Protein AF-A0A2H1WAF7-F1 (afdb_monomer_lite)

Structure (mmCIF, N/CA/C/O backbone):
data_AF-A0A2H1WAF7-F1
#
_entry.id   AF-A0A2H1WAF7-F1
#
loop_
_atom_site.group_PDB
_atom_site.id
_atom_site.type_symbol
_atom_site.label_atom_id
_atom_site.label_alt_id
_atom_site.label_comp_id
_atom_site.label_asym_id
_atom_site.label_entity_id
_atom_site.label_seq_id
_atom_site.pdbx_PDB_ins_code
_atom_site.Cartn_x
_atom_site.Cartn_y
_atom_site.Cartn_z
_atom_site.occupancy
_atom_site.B_iso_or_equiv
_atom_site.auth_seq_id
_atom_site.auth_comp_id
_atom_site.auth_asym_id
_atom_site.auth_atom_id
_atom_site.pdbx_PDB_model_num
ATOM 1 N N . MET A 1 1 ? -18.057 37.434 19.461 1.00 51.16 1 MET A N 1
ATOM 2 C CA . MET A 1 1 ? -18.250 36.139 18.767 1.00 51.16 1 MET A CA 1
ATOM 3 C C . MET A 1 1 ? -18.064 35.002 19.761 1.00 51.16 1 MET A C 1
ATOM 5 O O . MET A 1 1 ? -17.081 35.053 20.492 1.00 51.16 1 MET A O 1
ATOM 9 N N . PRO A 1 2 ? -18.957 34.001 19.828 1.00 53.53 2 PRO A N 1
ATOM 10 C CA . PRO A 1 2 ? -18.763 32.874 20.730 1.00 53.53 2 PRO A CA 1
ATOM 11 C C . PRO A 1 2 ? -17.673 31.933 20.178 1.00 53.53 2 PRO A C 1
ATOM 13 O O . PRO A 1 2 ? -17.670 31.644 18.977 1.00 53.53 2 PRO A O 1
ATOM 16 N N . PRO A 1 3 ? -16.738 31.447 21.015 1.00 52.44 3 PRO A N 1
ATOM 17 C CA . PRO A 1 3 ? -15.659 30.574 20.569 1.00 52.44 3 PRO A CA 1
ATOM 18 C C . PRO A 1 3 ? -16.227 29.222 20.121 1.00 52.44 3 PRO A C 1
ATOM 20 O O . PRO A 1 3 ? -16.874 28.508 20.890 1.00 52.44 3 PRO A O 1
ATOM 23 N N . LYS A 1 4 ? -15.981 28.853 18.858 1.00 53.75 4 LYS A N 1
ATOM 24 C CA . LYS A 1 4 ? -16.368 27.548 18.305 1.00 53.75 4 LYS A CA 1
ATOM 25 C C . LYS A 1 4 ? -15.588 26.455 19.041 1.00 53.75 4 LYS A C 1
ATOM 27 O O . LYS A 1 4 ? -14.386 26.294 18.828 1.00 53.75 4 LYS A O 1
ATOM 32 N N . LYS A 1 5 ? -16.268 25.703 19.914 1.00 53.84 5 LYS A N 1
ATOM 33 C CA . LYS A 1 5 ? -15.714 24.512 20.573 1.00 53.84 5 LYS A CA 1
ATOM 34 C C . LYS A 1 5 ? -15.271 23.533 19.484 1.00 53.84 5 LYS A C 1
ATOM 36 O O . LYS A 1 5 ? -16.105 22.943 18.803 1.00 53.84 5 LYS A O 1
ATOM 41 N N . ARG A 1 6 ? -13.958 23.371 19.296 1.00 55.56 6 ARG A N 1
ATOM 42 C CA . ARG A 1 6 ? -13.401 22.300 18.461 1.00 55.56 6 ARG A CA 1
ATOM 43 C C . ARG A 1 6 ? -13.795 20.991 19.139 1.00 55.56 6 ARG A C 1
ATOM 45 O O . ARG A 1 6 ? -13.229 20.658 20.176 1.00 55.56 6 ARG A O 1
ATOM 52 N N . LEU A 1 7 ? -14.800 20.294 18.607 1.00 53.31 7 LEU A N 1
ATOM 53 C CA . LEU A 1 7 ? -15.129 18.941 19.040 1.00 53.31 7 LEU A CA 1
ATOM 54 C C . LEU A 1 7 ? -13.887 18.093 18.777 1.00 53.31 7 LEU A C 1
ATOM 56 O O . LEU A 1 7 ? -13.575 17.745 17.640 1.00 53.31 7 LEU A O 1
ATOM 60 N N . SER A 1 8 ? -13.120 17.832 19.829 1.00 53.47 8 SER A N 1
ATOM 61 C CA . SER A 1 8 ? -12.032 16.883 19.767 1.00 53.47 8 SER A CA 1
ATOM 62 C C . SER A 1 8 ? -12.670 15.518 19.532 1.00 53.47 8 SER A C 1
ATOM 64 O O . SER A 1 8 ? -13.202 14.887 20.445 1.00 53.47 8 SER A O 1
ATOM 66 N N . LEU A 1 9 ? -12.619 15.044 18.286 1.00 56.56 9 LEU A N 1
ATOM 67 C CA . LEU A 1 9 ? -12.717 13.623 17.953 1.00 56.56 9 LEU A CA 1
ATOM 68 C C . LEU A 1 9 ? -11.487 12.932 18.563 1.00 56.56 9 LEU A C 1
ATOM 70 O O . LEU A 1 9 ? -10.512 12.582 17.906 1.00 56.56 9 LEU A O 1
ATOM 74 N N . SER A 1 10 ? -11.489 12.878 19.888 1.00 58.31 10 SER A N 1
ATOM 75 C CA . SER A 1 10 ? -10.423 12.383 20.732 1.00 58.31 10 SER A CA 1
ATOM 76 C C . SER A 1 10 ? -10.458 10.863 20.715 1.00 58.31 10 SER A C 1
ATOM 78 O O . SER A 1 10 ? -11.528 10.257 20.781 1.00 58.31 10 SER A O 1
ATOM 80 N N . ARG A 1 11 ? -9.273 10.240 20.744 1.00 57.38 11 ARG A N 1
ATOM 81 C CA . ARG A 1 11 ? -9.065 8.798 20.991 1.00 57.38 11 ARG A CA 1
ATOM 82 C C . ARG A 1 11 ? -9.802 8.262 22.229 1.00 57.38 11 ARG A C 1
ATOM 84 O O . ARG A 1 11 ? -9.919 7.047 22.380 1.00 57.38 11 ARG A O 1
ATOM 91 N N . ASN A 1 12 ? -10.287 9.152 23.095 1.00 68.81 12 ASN A N 1
ATOM 92 C CA . ASN A 1 12 ? -11.012 8.849 24.322 1.00 68.81 12 ASN A CA 1
ATOM 93 C C . ASN A 1 12 ? -12.529 9.078 24.227 1.00 68.81 12 ASN A C 1
ATOM 95 O O . ASN A 1 12 ? -13.203 8.995 25.257 1.00 68.81 12 ASN A O 1
ATOM 99 N N . SER A 1 13 ? -13.084 9.341 23.037 1.00 84.69 13 SER A N 1
ATOM 100 C CA . SER A 1 13 ? -14.537 9.437 22.872 1.00 84.69 13 SER A CA 1
ATOM 101 C C . SER A 1 13 ? -15.215 8.112 23.242 1.00 84.69 13 SER A C 1
ATOM 103 O O . SER A 1 13 ? -14.649 7.027 23.065 1.00 84.69 13 SER A O 1
ATOM 105 N N . ARG A 1 14 ? -16.443 8.188 23.771 1.00 87.75 14 ARG A N 1
ATOM 106 C CA . ARG A 1 14 ? -17.248 7.005 24.129 1.00 87.75 14 ARG A CA 1
ATOM 107 C C . ARG A 1 14 ? -17.378 6.041 22.948 1.00 87.75 14 ARG A C 1
ATOM 109 O O . ARG A 1 14 ? -17.276 4.833 23.128 1.00 87.75 14 ARG A O 1
ATOM 116 N N . GLU A 1 15 ? -17.550 6.587 21.751 1.00 88.31 15 GLU A N 1
ATOM 117 C CA . GLU A 1 15 ? -17.621 5.837 20.501 1.00 88.31 15 GLU A CA 1
ATOM 118 C C . GLU A 1 15 ? -16.294 5.148 20.157 1.00 88.31 15 GLU A C 1
ATOM 120 O O . GLU A 1 15 ? -16.286 3.953 19.878 1.00 88.31 15 GLU A O 1
ATOM 125 N N . SER A 1 16 ? -15.157 5.840 20.292 1.00 87.25 16 SER A N 1
ATOM 126 C CA . SER A 1 16 ? -13.832 5.241 20.063 1.00 87.25 16 SER A CA 1
ATOM 127 C C . SER A 1 16 ? -13.553 4.074 21.014 1.00 87.25 16 SER A C 1
ATOM 129 O O . SER A 1 16 ? -12.969 3.069 20.607 1.00 87.25 16 SER A O 1
ATOM 131 N N . LYS A 1 17 ? -13.980 4.188 22.281 1.00 90.00 17 LYS A N 1
ATOM 132 C CA . LYS A 1 17 ? -13.868 3.110 23.279 1.00 90.00 17 LYS A CA 1
ATOM 133 C C . LYS A 1 17 ? -14.773 1.929 22.928 1.00 90.00 17 LYS A C 1
ATOM 135 O O . LYS A 1 17 ? -14.306 0.796 22.939 1.00 90.00 17 LYS A O 1
ATOM 140 N N . ARG A 1 18 ? -16.030 2.194 22.551 1.00 91.56 18 ARG A N 1
ATOM 141 C CA . ARG A 1 18 ? -16.967 1.160 22.082 1.00 91.56 18 ARG A CA 1
ATOM 142 C C . ARG A 1 18 ? -16.403 0.400 20.885 1.00 91.56 18 ARG A C 1
ATOM 144 O O . ARG A 1 18 ? -16.302 -0.815 20.954 1.00 91.56 18 ARG A O 1
ATOM 151 N N . MET A 1 19 ? -15.941 1.110 19.856 1.00 91.50 19 MET A N 1
ATOM 152 C CA . MET A 1 19 ? -15.359 0.499 18.656 1.00 91.50 19 MET A CA 1
ATOM 153 C C . MET A 1 19 ? -14.087 -0.302 18.940 1.00 91.50 19 MET A C 1
ATOM 155 O O . MET A 1 19 ? -13.788 -1.258 18.232 1.00 91.50 19 MET A O 1
ATOM 159 N N . ARG A 1 20 ? -13.298 0.085 19.948 1.00 91.81 20 ARG A N 1
ATOM 160 C CA . ARG A 1 20 ? -12.132 -0.702 20.366 1.00 91.81 20 ARG A CA 1
ATOM 161 C C . ARG A 1 20 ? -12.561 -2.006 21.030 1.00 91.81 20 ARG A C 1
ATOM 163 O O . ARG A 1 20 ? -12.007 -3.043 20.686 1.00 91.81 20 ARG A O 1
ATOM 170 N N . ASN A 1 21 ? -13.540 -1.940 21.930 1.00 93.69 21 ASN A N 1
ATOM 171 C CA . ASN A 1 21 ? -14.045 -3.112 22.638 1.00 93.69 21 ASN A CA 1
ATOM 172 C C . ASN A 1 21 ? -14.708 -4.107 21.681 1.00 93.69 21 ASN A C 1
ATOM 174 O O . ASN A 1 21 ? -14.431 -5.298 21.772 1.00 93.69 21 ASN A O 1
ATOM 178 N N . THR A 1 22 ? -15.512 -3.626 20.726 1.00 93.75 22 THR A N 1
ATOM 179 C CA . THR A 1 22 ? -16.095 -4.502 19.701 1.00 93.75 22 THR A CA 1
ATOM 180 C C . THR A 1 22 ? -14.996 -5.176 18.886 1.00 93.75 22 THR A C 1
ATOM 182 O O . THR A 1 22 ? -14.972 -6.394 18.801 1.00 93.75 22 THR A O 1
ATOM 185 N N . ARG A 1 23 ? -13.999 -4.417 18.403 1.00 93.94 23 ARG A N 1
ATOM 186 C CA . ARG A 1 23 ? -12.861 -4.971 17.645 1.00 93.94 23 ARG A CA 1
ATOM 187 C C . ARG A 1 23 ? -12.018 -5.978 18.425 1.00 93.94 23 ARG A C 1
ATOM 189 O O . ARG A 1 23 ? -11.448 -6.868 17.810 1.00 93.94 23 ARG A O 1
ATOM 196 N N . SER A 1 24 ? -11.884 -5.823 19.743 1.00 94.94 24 SER A N 1
ATOM 197 C CA . SER A 1 24 ? -11.141 -6.781 20.577 1.00 94.94 24 SER A CA 1
ATOM 198 C C . SER A 1 24 ? -11.899 -8.081 20.838 1.00 94.94 24 SER A C 1
ATOM 200 O O . SER A 1 24 ? -11.277 -9.056 21.237 1.00 94.94 24 SER A O 1
ATOM 202 N N . GLN A 1 25 ? -13.219 -8.075 20.647 1.00 96.88 25 GLN A N 1
ATOM 203 C CA . GLN A 1 25 ? -14.094 -9.231 20.842 1.00 96.88 25 GLN A CA 1
ATOM 204 C C . GLN A 1 25 ? -14.468 -9.916 19.520 1.00 96.88 25 GLN A C 1
ATOM 206 O O . GLN A 1 25 ? -15.143 -10.937 19.554 1.00 96.88 25 GLN A O 1
ATOM 211 N N . GLU A 1 26 ? -14.032 -9.374 18.378 1.00 96.81 26 GLU A N 1
ATOM 212 C CA . GLU A 1 26 ? -14.273 -9.971 17.063 1.00 96.81 26 GLU A CA 1
ATOM 213 C C . GLU A 1 26 ? -13.678 -11.379 16.977 1.00 96.81 26 GLU A C 1
ATOM 215 O O . GLU A 1 26 ? -12.511 -11.603 17.324 1.00 96.81 26 GLU A O 1
ATOM 220 N N . SER A 1 27 ? -14.453 -12.306 16.417 1.00 98.06 27 SER A N 1
ATOM 221 C CA . SER A 1 27 ? -13.916 -13.589 15.975 1.00 98.06 27 SER A CA 1
ATOM 222 C C . SER A 1 27 ? -12.953 -13.400 14.792 1.00 98.06 27 SER A C 1
ATOM 224 O O . SER A 1 27 ? -12.924 -12.360 14.121 1.00 98.06 27 SER A O 1
ATOM 226 N N . ALA A 1 28 ? -12.147 -14.422 14.496 1.00 97.69 28 ALA A N 1
ATOM 227 C CA . ALA A 1 28 ? -11.270 -14.391 13.326 1.00 97.69 28 ALA A CA 1
ATOM 228 C C . ALA A 1 28 ? -12.063 -14.214 12.014 1.00 97.69 28 ALA A C 1
ATOM 230 O O . ALA A 1 28 ? -11.625 -13.473 11.130 1.00 97.69 28 ALA A O 1
ATOM 231 N N . GLU A 1 29 ? -13.238 -14.839 11.918 1.00 98.06 29 GLU A N 1
ATOM 232 C CA . GLU A 1 29 ? -14.140 -14.756 10.765 1.00 98.06 29 GLU A CA 1
ATOM 233 C C . GLU A 1 29 ? -14.753 -13.360 10.637 1.00 98.06 29 GLU A C 1
ATOM 235 O O . GLU A 1 29 ? -14.679 -12.747 9.573 1.00 98.06 29 GLU A O 1
ATOM 240 N N . GLU A 1 30 ? -15.269 -12.793 11.729 1.00 97.75 30 GLU A N 1
ATOM 241 C CA . GLU A 1 30 ? -15.825 -11.434 11.751 1.00 97.75 30 GLU A CA 1
ATOM 242 C C . GLU A 1 30 ? -14.771 -10.393 11.362 1.00 97.75 30 GLU A C 1
ATOM 244 O O . GLU A 1 30 ? -15.019 -9.499 10.543 1.00 97.75 30 GLU A O 1
ATOM 249 N N . ARG A 1 31 ? -13.550 -10.545 11.889 1.00 97.19 31 ARG A N 1
ATOM 250 C CA . ARG A 1 31 ? -12.413 -9.701 11.523 1.00 97.19 31 ARG A CA 1
ATOM 251 C C . ARG A 1 31 ? -12.080 -9.836 10.039 1.00 97.19 31 ARG A C 1
ATOM 253 O O . ARG A 1 31 ? -11.828 -8.820 9.385 1.00 97.19 31 ARG A O 1
ATOM 260 N N . ALA A 1 32 ? -12.064 -11.056 9.502 1.00 98.12 32 ALA A N 1
ATOM 261 C CA . ALA A 1 32 ? -11.798 -11.308 8.089 1.00 98.12 32 ALA A CA 1
ATOM 262 C C . ALA A 1 32 ? -12.876 -10.679 7.195 1.00 98.12 32 ALA A C 1
ATOM 264 O O . ALA A 1 32 ? -12.534 -9.948 6.261 1.00 98.12 32 ALA A O 1
ATOM 265 N N . HIS A 1 33 ? -14.156 -10.865 7.527 1.00 98.06 33 HIS A N 1
ATOM 266 C CA . HIS A 1 33 ? -15.279 -10.239 6.832 1.00 98.06 33 HIS A CA 1
ATOM 267 C C . HIS A 1 33 ? -15.171 -8.714 6.849 1.00 98.06 33 HIS A C 1
ATOM 269 O O . HIS A 1 33 ? -15.223 -8.086 5.791 1.00 98.06 33 HIS A O 1
ATOM 275 N N . AR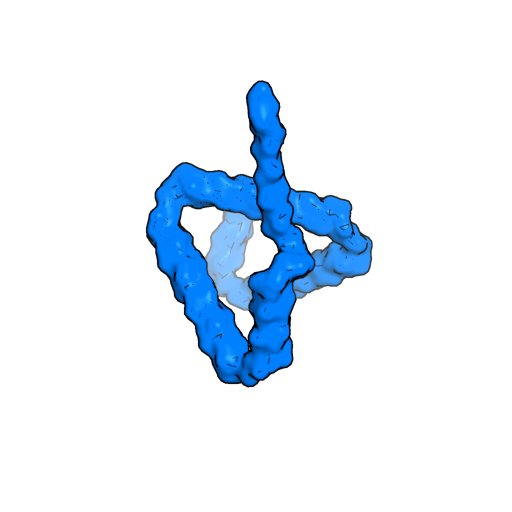G A 1 34 ? -14.920 -8.102 8.014 1.00 97.12 34 ARG A N 1
ATOM 276 C CA . ARG A 1 34 ? -14.756 -6.646 8.126 1.00 97.12 34 ARG A CA 1
ATOM 277 C C . ARG A 1 34 ? -13.590 -6.132 7.282 1.00 97.12 34 ARG A C 1
ATOM 279 O O . ARG A 1 34 ? -13.739 -5.135 6.576 1.00 97.12 34 ARG A O 1
ATOM 286 N N . LEU A 1 35 ? -12.427 -6.785 7.346 1.00 97.50 35 LEU A N 1
ATOM 287 C CA . LEU A 1 35 ? -11.262 -6.402 6.540 1.00 97.50 35 LEU A CA 1
ATOM 288 C C . LEU A 1 35 ? -11.527 -6.573 5.040 1.00 97.50 35 LEU A C 1
ATOM 290 O O . LEU A 1 35 ? -11.076 -5.740 4.251 1.00 97.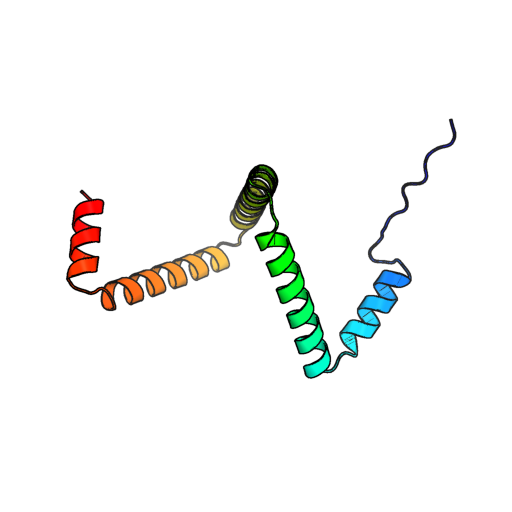50 35 LEU A O 1
ATOM 294 N N . ASN A 1 36 ? -12.279 -7.603 4.647 1.00 98.19 36 ASN A N 1
ATOM 295 C CA . ASN A 1 36 ? -12.673 -7.800 3.260 1.00 98.19 36 ASN A CA 1
ATOM 296 C C . ASN A 1 36 ? -13.607 -6.683 2.780 1.00 98.19 36 ASN A C 1
ATOM 298 O O . ASN A 1 36 ? -13.320 -6.052 1.766 1.00 98.19 36 ASN A O 1
ATOM 302 N N . SER A 1 37 ? -14.647 -6.348 3.547 1.00 97.88 37 SER A N 1
ATOM 303 C CA . SER A 1 37 ? -15.555 -5.238 3.227 1.00 97.88 37 SER A CA 1
ATOM 304 C C . SER A 1 37 ? -14.814 -3.904 3.102 1.00 97.88 37 SER A C 1
ATOM 306 O O . SER A 1 37 ? -15.050 -3.142 2.164 1.00 97.88 37 SER A O 1
ATOM 308 N N . MET A 1 38 ? -13.847 -3.638 3.990 1.00 98.00 38 MET A N 1
ATOM 309 C CA . MET A 1 38 ? -12.985 -2.454 3.888 1.00 98.00 38 MET A CA 1
ATOM 310 C C . MET A 1 38 ? -12.124 -2.465 2.618 1.00 98.00 38 MET A C 1
ATOM 312 O O . MET A 1 38 ? -11.944 -1.420 1.994 1.00 98.00 38 MET A O 1
ATOM 316 N N . ARG A 1 39 ? -11.593 -3.628 2.218 1.00 98.06 39 ARG A N 1
ATOM 317 C CA . ARG A 1 39 ? -10.805 -3.769 0.986 1.00 98.06 39 ARG A CA 1
ATOM 318 C C . ARG A 1 39 ? -11.660 -3.507 -0.253 1.00 98.06 39 ARG A C 1
ATOM 320 O O . ARG A 1 39 ? -11.220 -2.750 -1.116 1.00 98.06 39 ARG A O 1
ATOM 327 N N . VAL A 1 40 ? -12.866 -4.078 -0.312 1.00 98.38 40 VAL A N 1
ATOM 328 C CA . VAL A 1 40 ? -13.827 -3.865 -1.406 1.00 98.38 40 VAL A CA 1
ATOM 329 C C . VAL A 1 40 ? -14.174 -2.383 -1.518 1.00 98.38 40 VAL A C 1
ATOM 331 O O . VAL A 1 40 ? -13.986 -1.803 -2.581 1.00 98.38 40 VAL A O 1
ATOM 334 N N . SER A 1 41 ? -14.566 -1.740 -0.415 1.00 97.88 41 SER A N 1
ATOM 335 C CA . SER A 1 41 ? -14.891 -0.306 -0.398 1.00 97.88 41 SER A CA 1
ATOM 336 C C . SER A 1 41 ? -13.709 0.577 -0.826 1.00 97.88 41 SER A C 1
ATOM 338 O O . SER A 1 41 ? -13.869 1.511 -1.609 1.00 97.88 41 SER A O 1
ATOM 340 N N . ALA A 1 42 ? -12.491 0.266 -0.375 1.00 97.25 42 ALA A N 1
ATOM 341 C CA . ALA A 1 42 ? -11.309 1.006 -0.804 1.00 97.25 42 ALA A CA 1
ATOM 342 C C . ALA A 1 42 ? -10.973 0.776 -2.290 1.00 97.25 42 ALA A C 1
ATOM 344 O O . ALA A 1 42 ? -10.399 1.652 -2.931 1.00 97.25 42 ALA A O 1
ATOM 345 N N . SER A 1 43 ? -11.284 -0.397 -2.843 1.00 97.69 43 SER A N 1
ATOM 346 C CA . SER A 1 43 ? -11.108 -0.690 -4.269 1.00 97.69 43 SER A CA 1
ATOM 347 C C . SER A 1 43 ? -12.129 0.054 -5.124 1.00 97.69 43 SER A C 1
ATOM 349 O O . SER A 1 43 ? -11.747 0.669 -6.113 1.00 97.69 43 SER A O 1
ATOM 351 N N . THR A 1 44 ? -13.405 0.050 -4.729 1.00 98.06 44 THR A N 1
ATOM 352 C CA . THR A 1 44 ? -14.465 0.770 -5.449 1.00 98.06 44 THR A CA 1
ATOM 353 C C . THR A 1 44 ? -14.233 2.276 -5.418 1.00 98.06 44 THR A C 1
ATOM 355 O O . THR A 1 44 ? -14.341 2.927 -6.450 1.00 98.06 44 THR A O 1
ATOM 358 N N . SER A 1 45 ? -13.809 2.826 -4.275 1.00 97.19 45 SER A N 1
ATOM 359 C CA . SER A 1 45 ? -13.414 4.234 -4.187 1.00 97.19 45 SER A CA 1
ATOM 360 C C . SER A 1 45 ? -12.253 4.561 -5.127 1.00 97.19 45 SER A C 1
ATOM 362 O O . SER A 1 45 ? -12.337 5.560 -5.827 1.00 97.19 45 SER A O 1
ATOM 364 N N . ARG A 1 46 ? -11.210 3.717 -5.194 1.00 96.44 46 ARG A N 1
ATOM 365 C CA . ARG A 1 46 ? -10.071 3.919 -6.111 1.00 96.44 46 ARG A CA 1
ATOM 366 C C . ARG A 1 46 ? -10.457 3.818 -7.583 1.00 96.44 46 ARG A C 1
ATOM 368 O O . ARG A 1 46 ? -9.894 4.541 -8.393 1.00 96.44 46 ARG A O 1
ATOM 375 N N . ALA A 1 47 ? -11.373 2.915 -7.930 1.00 97.69 47 ALA A N 1
ATOM 376 C CA . ALA A 1 47 ? -11.850 2.752 -9.303 1.00 97.69 47 ALA A CA 1
ATOM 377 C C . ALA A 1 47 ? -12.629 3.982 -9.797 1.00 97.69 47 ALA A C 1
ATOM 379 O O . ALA A 1 47 ? -12.596 4.284 -10.984 1.00 97.69 47 ALA A O 1
ATOM 380 N N . ASN A 1 48 ? -13.275 4.699 -8.874 1.00 97.88 48 ASN A N 1
ATOM 381 C CA . ASN A 1 48 ? -14.048 5.905 -9.158 1.00 97.88 48 ASN A CA 1
ATOM 382 C C . ASN A 1 48 ? -13.255 7.208 -8.928 1.00 97.88 48 ASN A C 1
ATOM 384 O O . ASN A 1 48 ? -13.838 8.284 -9.035 1.00 97.88 48 ASN A O 1
ATOM 388 N N . GLU A 1 49 ? -11.960 7.139 -8.588 1.00 97.38 49 GLU A N 1
ATOM 389 C CA . GLU A 1 49 ? -11.114 8.331 -8.421 1.00 97.38 49 GLU A CA 1
ATOM 390 C C . GLU A 1 49 ? -10.984 9.083 -9.751 1.00 97.38 49 GLU A C 1
ATOM 392 O O . GLU A 1 49 ? -10.633 8.508 -10.784 1.00 97.38 49 GLU A O 1
ATOM 397 N N . THR A 1 50 ? -11.174 10.398 -9.710 1.00 98.38 50 THR A N 1
ATOM 398 C CA . THR A 1 50 ? -10.808 11.272 -10.827 1.00 98.38 50 THR A CA 1
ATOM 399 C C . THR A 1 50 ? -9.285 11.433 -10.915 1.00 98.38 50 THR A C 1
ATOM 401 O O . THR A 1 50 ? -8.554 11.237 -9.939 1.00 98.38 50 THR A O 1
ATOM 404 N N . SER A 1 51 ? -8.772 11.837 -12.081 1.00 98.12 51 SER A N 1
ATOM 405 C CA . SER A 1 51 ? -7.341 12.125 -12.270 1.00 98.12 51 SER A CA 1
ATOM 406 C C . SER A 1 51 ? -6.739 13.063 -11.204 1.00 98.12 51 SER A C 1
ATOM 408 O O . SER A 1 51 ? -5.732 12.674 -10.605 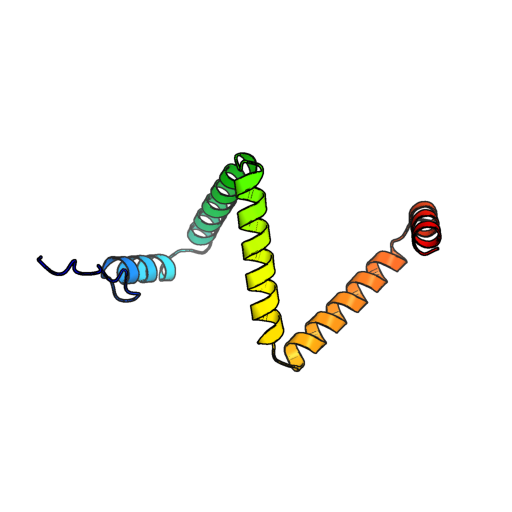1.00 98.12 51 SER A O 1
ATOM 410 N N . PRO A 1 52 ? -7.326 14.239 -10.888 1.00 98.25 52 PRO A N 1
ATOM 411 C CA . PRO A 1 52 ? -6.766 15.122 -9.861 1.00 98.25 52 PRO A CA 1
ATOM 412 C C . PRO A 1 52 ? -6.805 14.510 -8.452 1.00 98.25 52 PRO A C 1
ATOM 414 O O . PRO A 1 52 ? -5.850 14.654 -7.688 1.00 98.25 52 PRO A O 1
ATOM 417 N N . GLU A 1 53 ? -7.861 13.774 -8.093 1.00 98.25 53 GLU A N 1
ATOM 418 C CA . GLU A 1 53 ? -7.934 13.075 -6.800 1.00 98.25 53 GLU A CA 1
ATOM 419 C C . GLU A 1 53 ? -6.845 12.007 -6.677 1.00 98.25 53 GLU A C 1
ATOM 421 O O . GLU A 1 53 ? -6.165 11.913 -5.647 1.00 98.25 53 GLU A O 1
ATOM 426 N N . ARG A 1 54 ? -6.623 11.246 -7.753 1.00 97.94 54 ARG A N 1
ATOM 427 C CA . ARG A 1 54 ? -5.554 10.253 -7.831 1.00 97.94 54 ARG A CA 1
ATOM 428 C C . ARG A 1 54 ? -4.182 10.901 -7.663 1.00 97.94 54 ARG A C 1
ATOM 430 O O . ARG A 1 54 ? -3.343 10.367 -6.933 1.00 97.94 54 ARG A O 1
ATOM 437 N N . GLU A 1 55 ? -3.933 12.034 -8.313 1.00 98.38 55 GLU A N 1
ATOM 438 C CA . GLU A 1 55 ? -2.672 12.771 -8.189 1.00 98.38 55 GLU A CA 1
ATOM 439 C C . GLU A 1 55 ? -2.432 13.265 -6.764 1.00 98.38 55 GLU A C 1
ATOM 441 O O . GLU A 1 55 ? -1.361 13.008 -6.205 1.00 98.38 55 GLU A O 1
ATOM 446 N N . MET A 1 56 ? -3.438 13.883 -6.139 1.00 98.25 56 MET A N 1
ATOM 447 C CA . MET A 1 56 ? -3.359 14.321 -4.743 1.00 98.25 56 MET A CA 1
ATOM 448 C C . MET A 1 56 ? -3.091 13.148 -3.797 1.00 98.25 56 MET A C 1
ATOM 450 O O . MET A 1 56 ? -2.207 13.231 -2.936 1.00 98.25 56 MET A O 1
ATOM 454 N N . ARG A 1 57 ? -3.800 12.023 -3.968 1.00 97.88 57 ARG A N 1
ATOM 455 C CA . ARG A 1 57 ? -3.583 10.823 -3.151 1.00 97.88 57 ARG A CA 1
ATOM 456 C C . ARG A 1 57 ? -2.157 10.299 -3.308 1.00 97.88 57 ARG A C 1
ATOM 458 O O . ARG A 1 57 ? -1.503 10.027 -2.300 1.00 97.88 57 ARG A O 1
ATOM 465 N N . LEU A 1 58 ? -1.657 10.186 -4.541 1.00 98.25 58 LEU A N 1
ATOM 466 C CA . LEU A 1 58 ? -0.292 9.724 -4.809 1.00 98.25 58 LEU A CA 1
ATOM 467 C C . LEU A 1 58 ? 0.765 10.693 -4.266 1.00 98.25 58 LEU A C 1
ATOM 469 O O . LEU A 1 58 ? 1.782 10.243 -3.740 1.00 98.25 58 LEU A O 1
ATOM 473 N N . ALA A 1 59 ? 0.543 12.005 -4.353 1.00 98.38 59 ALA A N 1
ATOM 474 C CA . ALA A 1 59 ? 1.425 13.003 -3.753 1.00 98.38 59 ALA A CA 1
ATOM 475 C C . ALA A 1 59 ? 1.491 12.841 -2.226 1.00 98.38 59 ALA A C 1
ATOM 477 O O . ALA A 1 59 ? 2.582 12.758 -1.655 1.00 98.38 59 ALA A O 1
ATOM 478 N N . ALA A 1 60 ? 0.339 12.680 -1.572 1.00 98.06 60 ALA A N 1
ATOM 479 C CA . ALA A 1 60 ? 0.268 12.436 -0.136 1.00 98.06 60 ALA A CA 1
ATOM 480 C C . ALA A 1 60 ? 0.925 11.100 0.267 1.00 98.06 60 ALA A C 1
ATOM 482 O O . ALA A 1 60 ? 1.623 11.032 1.280 1.00 98.06 60 ALA A O 1
ATOM 483 N N . ASP A 1 61 ? 0.746 10.040 -0.530 1.00 98.19 61 ASP A N 1
ATOM 484 C CA . ASP A 1 61 ? 1.413 8.746 -0.331 1.00 98.19 61 ASP A CA 1
ATOM 485 C C . ASP A 1 61 ? 2.941 8.871 -0.426 1.00 98.19 61 ASP A C 1
ATOM 487 O O . ASP A 1 61 ? 3.658 8.339 0.427 1.00 98.19 61 ASP A O 1
ATOM 491 N N . ARG A 1 62 ? 3.458 9.596 -1.429 1.00 98.38 62 ARG A N 1
ATOM 492 C CA . ARG A 1 62 ? 4.902 9.851 -1.577 1.00 98.38 62 ARG A CA 1
ATOM 493 C C . ARG A 1 62 ? 5.457 10.619 -0.379 1.00 98.38 62 ARG A C 1
ATOM 495 O O . ARG A 1 62 ? 6.473 10.198 0.170 1.00 98.38 62 ARG A O 1
ATOM 502 N N . ALA A 1 63 ? 4.770 11.672 0.064 1.00 98.31 63 ALA A N 1
ATOM 503 C CA . ALA A 1 63 ? 5.177 12.458 1.227 1.00 98.31 63 ALA A CA 1
ATOM 504 C C . ALA A 1 63 ? 5.234 11.600 2.503 1.00 98.31 63 ALA A C 1
ATOM 506 O O . ALA A 1 63 ? 6.252 11.593 3.191 1.00 98.31 63 ALA A O 1
ATOM 507 N N . ARG A 1 64 ? 4.195 10.795 2.777 1.00 97.62 64 ARG A N 1
ATOM 508 C CA . ARG A 1 64 ? 4.179 9.864 3.923 1.00 97.62 64 ARG A CA 1
ATOM 509 C C . ARG A 1 64 ? 5.303 8.830 3.867 1.00 97.62 64 ARG A C 1
ATOM 511 O O . ARG A 1 64 ? 5.877 8.480 4.894 1.00 97.62 64 ARG A O 1
ATOM 518 N N . ARG A 1 65 ? 5.620 8.311 2.679 1.00 97.06 65 ARG A N 1
ATOM 519 C CA . ARG A 1 65 ? 6.733 7.364 2.510 1.00 97.06 65 ARG A CA 1
ATOM 520 C C . ARG A 1 65 ? 8.081 8.037 2.742 1.00 97.06 65 ARG A C 1
ATOM 522 O O . ARG A 1 65 ? 8.942 7.433 3.372 1.00 97.06 65 ARG A O 1
ATOM 529 N N . ALA A 1 66 ? 8.264 9.264 2.259 1.00 97.25 66 ALA A N 1
ATOM 530 C CA . ALA A 1 66 ? 9.488 10.025 2.483 1.00 97.25 66 ALA A CA 1
ATOM 531 C C . ALA A 1 66 ? 9.716 10.284 3.979 1.00 97.25 66 ALA A C 1
ATOM 533 O O . ALA A 1 66 ? 10.791 9.975 4.488 1.00 97.25 66 ALA A O 1
ATOM 534 N N . THR A 1 67 ? 8.687 10.740 4.702 1.00 97.62 67 THR A N 1
ATOM 535 C CA . THR A 1 67 ? 8.786 10.959 6.153 1.00 97.62 67 THR A CA 1
ATOM 536 C C . THR A 1 67 ? 9.057 9.659 6.905 1.00 97.62 67 THR A C 1
ATOM 538 O O . THR A 1 67 ? 9.964 9.614 7.731 1.00 97.62 67 THR A O 1
ATOM 541 N N . SER A 1 68 ? 8.351 8.575 6.569 1.00 95.81 68 SER A N 1
ATOM 542 C CA . SER A 1 68 ? 8.564 7.267 7.199 1.00 95.81 68 SER A CA 1
ATOM 543 C C . SER A 1 68 ? 9.972 6.710 6.971 1.00 95.81 68 SER A C 1
ATOM 545 O O . SER A 1 68 ? 10.492 6.033 7.858 1.00 95.81 68 SER A O 1
ATOM 547 N N . ARG A 1 69 ? 10.576 6.946 5.798 1.00 94.19 69 ARG A N 1
ATOM 548 C CA . ARG A 1 69 ? 11.958 6.533 5.504 1.00 94.19 69 ARG A CA 1
ATOM 549 C C . ARG A 1 69 ? 12.973 7.395 6.242 1.00 94.19 69 ARG A C 1
ATOM 551 O O . ARG A 1 69 ? 13.935 6.857 6.772 1.00 94.19 69 ARG A O 1
ATOM 558 N N . ALA A 1 70 ? 12.743 8.705 6.318 1.00 95.00 70 ALA A N 1
ATOM 559 C CA . ALA A 1 70 ? 13.610 9.614 7.065 1.00 95.00 70 ALA A CA 1
ATOM 560 C C . ALA A 1 70 ? 13.651 9.270 8.565 1.00 95.00 70 ALA A C 1
ATOM 562 O O . ALA A 1 70 ? 14.693 9.402 9.195 1.00 95.00 70 ALA A O 1
ATOM 563 N N . SER A 1 71 ? 12.542 8.774 9.126 1.00 95.25 71 SER A N 1
ATOM 564 C CA . SER A 1 71 ? 12.457 8.332 10.524 1.00 95.25 71 SER A CA 1
ATOM 565 C C . SER A 1 71 ? 12.787 6.846 10.741 1.00 95.25 71 SER A C 1
ATOM 567 O O . SER A 1 71 ? 12.522 6.308 11.817 1.00 95.25 71 SER A O 1
ATOM 569 N N . GLN A 1 72 ? 13.266 6.128 9.723 1.00 94.31 72 GLN A N 1
ATOM 570 C CA . GLN A 1 72 ? 13.522 4.691 9.816 1.00 94.31 72 GLN A CA 1
ATOM 571 C C . GLN A 1 72 ? 14.829 4.415 10.575 1.00 94.31 72 GLN A C 1
ATOM 573 O O . GLN A 1 72 ? 15.859 5.024 10.305 1.00 94.31 72 GLN A O 1
ATOM 578 N N . SER A 1 73 ? 14.815 3.446 11.495 1.00 96.56 73 SER A N 1
ATOM 579 C CA . SER A 1 73 ? 16.034 2.958 12.159 1.00 96.56 73 SER A CA 1
ATOM 580 C C . SER A 1 73 ? 16.985 2.280 11.165 1.00 96.56 73 SER A C 1
ATOM 582 O O . SER A 1 73 ? 16.508 1.603 10.250 1.00 96.56 73 SER A O 1
ATOM 584 N N . SER A 1 74 ? 18.295 2.334 11.417 1.00 95.75 74 SER A N 1
ATOM 585 C CA . SER A 1 74 ? 19.327 1.669 10.601 1.00 95.75 74 SER A CA 1
ATOM 586 C C . SER A 1 74 ? 19.036 0.186 10.347 1.00 95.75 74 SER A C 1
ATOM 588 O O . SER A 1 74 ? 18.980 -0.220 9.193 1.00 95.75 74 SER A O 1
ATOM 590 N N . SER A 1 75 ? 18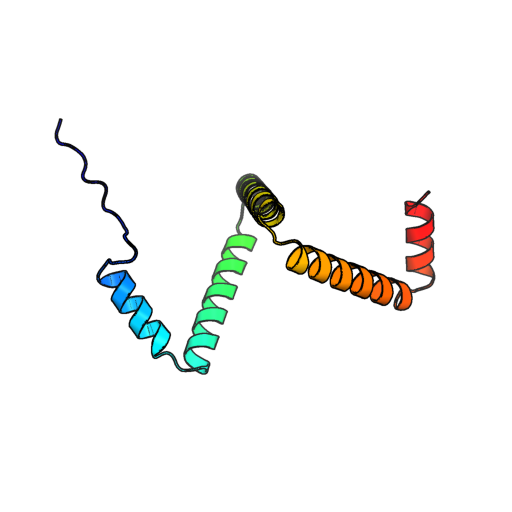.726 -0.593 11.389 1.00 96.88 75 SER A N 1
ATOM 591 C CA . SER A 1 75 ? 18.408 -2.027 11.261 1.00 96.88 75 SER A CA 1
ATOM 592 C C . SER A 1 75 ? 17.217 -2.289 10.325 1.00 96.88 75 SER A C 1
ATOM 594 O O . SER A 1 75 ? 17.303 -3.104 9.410 1.00 96.88 75 SER A O 1
ATOM 596 N N . LYS A 1 76 ? 16.113 -1.541 10.473 1.00 96.00 76 LYS A N 1
ATOM 597 C CA . LYS A 1 76 ? 14.968 -1.646 9.547 1.00 96.00 76 LYS A CA 1
ATOM 598 C C . LYS A 1 76 ? 15.342 -1.275 8.113 1.00 96.00 76 LYS A C 1
ATOM 600 O O . LYS A 1 76 ? 14.789 -1.862 7.183 1.00 96.00 76 LYS A O 1
ATOM 605 N N . ARG A 1 77 ? 16.210 -0.275 7.924 1.00 96.06 77 ARG A N 1
ATOM 606 C CA . ARG A 1 77 ? 16.683 0.128 6.594 1.00 96.06 77 ARG A CA 1
ATOM 607 C C . ARG A 1 77 ? 17.510 -0.989 5.968 1.00 96.06 77 ARG A C 1
ATOM 609 O O . ARG A 1 77 ? 17.275 -1.320 4.813 1.00 96.06 77 ARG A O 1
ATOM 616 N N . GLU A 1 78 ? 18.424 -1.573 6.728 1.00 97.56 78 GLU A N 1
ATOM 617 C CA . GLU A 1 78 ? 19.271 -2.672 6.275 1.00 97.56 78 GLU A CA 1
ATOM 618 C C . GLU A 1 78 ? 18.441 -3.894 5.885 1.00 97.56 78 GLU A C 1
ATOM 620 O O . GLU A 1 78 ? 18.554 -4.342 4.750 1.00 97.56 78 GLU A O 1
ATOM 625 N N . LEU A 1 79 ? 17.500 -4.317 6.735 1.00 97.44 79 LEU A N 1
ATOM 626 C CA . LEU A 1 79 ? 16.556 -5.391 6.411 1.00 97.44 79 LEU A CA 1
ATOM 627 C C . LEU A 1 79 ? 15.747 -5.102 5.135 1.00 97.44 79 LEU A C 1
ATOM 629 O O . LEU A 1 79 ? 15.495 -5.989 4.328 1.00 97.44 79 LEU A O 1
ATOM 633 N N . SER A 1 80 ? 15.325 -3.851 4.930 1.00 95.12 80 SER A N 1
ATOM 634 C CA . SER A 1 80 ? 14.593 -3.487 3.709 1.00 95.12 80 SER A CA 1
ATOM 635 C C . SER A 1 80 ? 15.479 -3.612 2.465 1.00 95.12 80 SER A C 1
ATOM 637 O O . SER A 1 80 ? 15.003 -4.055 1.427 1.00 95.12 80 SER A O 1
ATOM 639 N N . LEU A 1 81 ? 1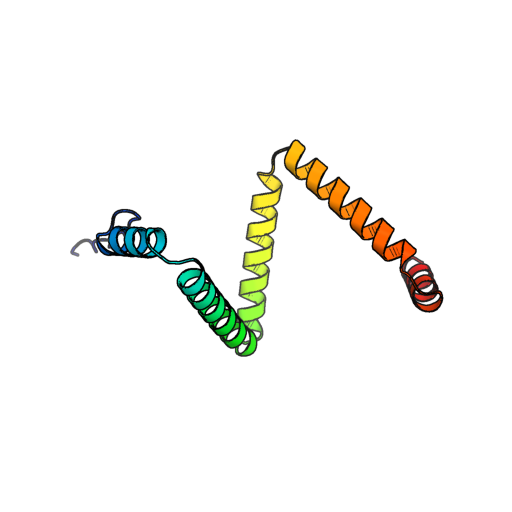6.759 -3.236 2.566 1.00 97.12 81 LEU A N 1
ATOM 640 C CA . LEU A 1 81 ? 17.725 -3.348 1.471 1.00 97.12 81 LEU A CA 1
ATOM 641 C C . LEU A 1 81 ? 18.126 -4.800 1.193 1.00 97.12 81 LEU A C 1
ATOM 643 O O . LEU A 1 81 ? 18.354 -5.137 0.037 1.00 97.12 81 LEU A O 1
ATOM 647 N N . THR A 1 82 ? 18.234 -5.657 2.213 1.00 97.94 82 THR A N 1
ATOM 648 C CA . THR A 1 82 ? 18.518 -7.086 2.000 1.00 97.94 82 THR A CA 1
ATOM 649 C C . THR A 1 82 ? 17.365 -7.752 1.263 1.00 97.94 82 THR A C 1
ATOM 651 O O . THR A 1 82 ? 17.601 -8.375 0.233 1.00 97.94 82 THR A O 1
ATOM 654 N N . ILE A 1 83 ? 16.124 -7.515 1.704 1.00 97.81 83 ILE A N 1
ATOM 655 C CA . ILE A 1 83 ? 14.923 -8.025 1.029 1.0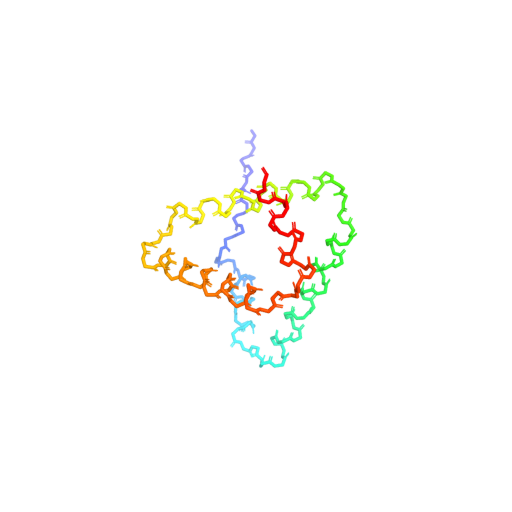0 97.81 83 ILE A CA 1
ATOM 656 C C . ILE A 1 83 ? 14.865 -7.521 -0.418 1.00 97.81 83 ILE A C 1
ATOM 658 O O . ILE A 1 83 ? 14.619 -8.303 -1.328 1.00 97.81 83 ILE A O 1
ATOM 662 N N . ASP A 1 84 ? 15.108 -6.230 -0.651 1.00 97.81 84 ASP A N 1
ATOM 663 C CA . ASP A 1 84 ? 15.080 -5.652 -2.001 1.00 97.81 84 ASP A CA 1
ATOM 664 C C . ASP A 1 84 ? 16.118 -6.303 -2.933 1.00 97.81 84 ASP A C 1
ATOM 666 O O . ASP A 1 84 ? 15.796 -6.679 -4.060 1.00 97.81 84 ASP A O 1
ATOM 670 N N . ARG A 1 85 ? 17.344 -6.532 -2.438 1.00 98.00 85 ARG A N 1
ATOM 671 C CA . ARG A 1 85 ? 18.399 -7.234 -3.187 1.00 98.00 85 ARG A CA 1
ATOM 672 C C . ARG A 1 85 ? 18.025 -8.680 -3.501 1.00 98.00 85 ARG A C 1
ATOM 674 O O . ARG A 1 85 ? 18.220 -9.107 -4.635 1.00 98.00 85 ARG A O 1
ATOM 681 N N . GLU A 1 86 ? 17.481 -9.412 -2.531 1.00 98.12 86 GLU A N 1
ATOM 682 C CA . GLU A 1 86 ? 17.028 -10.796 -2.719 1.00 98.12 86 GLU A CA 1
ATOM 683 C C . GLU A 1 86 ? 15.915 -10.876 -3.768 1.00 98.12 86 GLU A C 1
ATOM 685 O O . GLU A 1 86 ? 15.999 -11.671 -4.700 1.00 98.12 86 GLU A O 1
ATOM 690 N N . GLN A 1 87 ? 14.906 -10.005 -3.681 1.00 97.12 87 GLN A N 1
ATOM 691 C CA . GLN A 1 87 ? 13.821 -9.957 -4.664 1.00 97.12 87 GLN A CA 1
ATOM 692 C C . GLN A 1 87 ? 14.332 -9.597 -6.061 1.00 97.12 87 GLN A C 1
ATOM 694 O O . GLN A 1 87 ? 13.898 -10.182 -7.054 1.00 97.12 87 GLN A O 1
ATOM 699 N N . HIS A 1 88 ? 15.286 -8.669 -6.152 1.00 96.56 88 HIS A N 1
ATOM 700 C CA . HIS A 1 88 ? 15.916 -8.326 -7.419 1.00 96.56 88 HIS A CA 1
ATOM 701 C C . HIS A 1 88 ? 16.710 -9.507 -7.998 1.00 96.56 88 HIS A C 1
ATOM 703 O O . HIS A 1 88 ? 16.619 -9.763 -9.197 1.00 96.56 88 HIS A O 1
ATOM 709 N N . MET A 1 89 ? 17.455 -10.252 -7.176 1.00 97.06 89 MET A N 1
ATOM 710 C CA . MET A 1 89 ? 18.144 -11.471 -7.615 1.00 97.06 89 MET A CA 1
ATOM 711 C C . MET A 1 89 ? 17.166 -12.528 -8.128 1.00 97.06 89 MET A C 1
ATOM 713 O O . MET A 1 89 ? 17.319 -12.983 -9.258 1.00 97.06 89 MET A O 1
ATOM 717 N N . LEU A 1 90 ? 16.120 -12.842 -7.361 1.00 97.50 90 LEU A N 1
ATOM 718 C CA . LEU A 1 90 ? 15.095 -13.809 -7.764 1.00 97.50 90 LEU A CA 1
ATOM 719 C C . LEU A 1 90 ? 14.414 -13.397 -9.074 1.00 97.50 90 LEU A C 1
ATOM 721 O O . LEU A 1 90 ? 14.192 -14.224 -9.956 1.00 97.50 90 LEU A O 1
ATOM 725 N N . SER A 1 91 ? 14.126 -12.103 -9.239 1.00 95.56 91 SER A N 1
ATOM 726 C CA . SER A 1 91 ? 13.572 -11.589 -10.489 1.00 95.56 91 SER A CA 1
ATOM 727 C C . SER A 1 91 ? 14.535 -11.772 -11.660 1.00 95.56 91 SER A C 1
ATOM 729 O O . SER A 1 91 ? 14.064 -12.068 -12.752 1.00 95.56 91 SER A O 1
ATOM 731 N N . ARG A 1 92 ? 15.848 -11.588 -11.457 1.00 94.19 92 ARG A N 1
ATOM 732 C CA . ARG A 1 92 ? 16.885 -11.769 -12.489 1.00 94.19 92 ARG A CA 1
ATOM 733 C C . ARG A 1 92 ? 17.065 -13.238 -12.866 1.00 94.19 92 ARG A C 1
ATOM 735 O O . ARG A 1 92 ? 17.256 -13.531 -14.039 1.00 94.19 92 ARG A O 1
ATOM 742 N N . GLU A 1 93 ? 16.995 -14.147 -11.899 1.00 95.75 93 GLU A N 1
ATOM 743 C CA . GLU A 1 93 ? 17.063 -15.597 -12.132 1.00 95.75 93 GLU A CA 1
ATOM 744 C C . GLU A 1 93 ? 15.841 -16.112 -12.902 1.00 95.75 93 GLU A C 1
ATOM 746 O O . GLU A 1 93 ? 15.968 -16.992 -13.749 1.00 95.75 93 GLU A O 1
ATOM 751 N N . ALA A 1 94 ? 14.668 -15.521 -12.656 1.00 96.69 94 ALA A N 1
ATOM 752 C CA . ALA A 1 94 ? 13.429 -15.841 -13.357 1.00 96.69 94 ALA A CA 1
ATOM 753 C C . ALA A 1 94 ? 13.276 -15.139 -14.726 1.00 96.69 94 ALA A C 1
ATOM 755 O O . ALA A 1 94 ? 12.257 -15.330 -15.394 1.00 96.69 94 ALA A O 1
ATOM 756 N N . GLU A 1 95 ? 14.242 -14.315 -15.157 1.00 96.06 95 GLU A N 1
ATOM 757 C CA . GLU A 1 95 ? 14.164 -13.617 -16.446 1.00 96.06 95 GLU A CA 1
ATOM 758 C C . GLU A 1 95 ? 14.206 -14.600 -17.621 1.00 96.06 95 GLU A C 1
ATOM 760 O O . GLU A 1 95 ? 15.130 -15.396 -17.787 1.00 96.06 95 GLU A O 1
ATOM 765 N N . THR A 1 96 ? 13.247 -14.459 -18.532 1.00 97.25 96 THR A N 1
ATOM 766 C CA . THR A 1 96 ? 13.351 -15.061 -19.865 1.00 97.25 96 THR A CA 1
ATOM 767 C C . THR A 1 96 ? 14.430 -14.355 -20.692 1.00 97.25 96 THR A C 1
ATOM 769 O O . THR A 1 96 ? 14.736 -13.178 -20.484 1.00 97.25 96 THR A O 1
ATOM 772 N N . ALA A 1 97 ? 14.971 -15.032 -21.710 1.00 95.38 97 ALA A N 1
ATOM 773 C CA . ALA A 1 97 ? 15.974 -14.444 -22.603 1.00 95.38 97 ALA A CA 1
ATOM 774 C C . ALA A 1 97 ? 15.501 -13.133 -23.267 1.00 95.38 97 ALA A C 1
ATOM 776 O O . ALA A 1 97 ? 16.286 -12.195 -23.409 1.00 95.38 97 ALA A O 1
ATOM 777 N N . SER A 1 98 ? 14.211 -13.040 -23.619 1.00 95.69 98 SER A N 1
ATOM 778 C CA . SER A 1 98 ? 13.610 -11.823 -24.180 1.00 95.69 98 SER A CA 1
ATOM 779 C C . SER A 1 98 ? 13.579 -10.677 -23.163 1.00 95.69 98 SER A C 1
ATOM 781 O O . SER A 1 98 ? 14.031 -9.576 -23.474 1.00 95.69 98 SER A O 1
ATOM 783 N N . GLN A 1 99 ? 13.137 -10.937 -21.926 1.00 95.69 99 GLN A N 1
ATOM 784 C CA . GLN A 1 99 ? 13.136 -9.938 -20.848 1.00 95.69 99 GLN A CA 1
ATOM 785 C C . GLN A 1 99 ? 14.551 -9.455 -20.522 1.00 95.69 99 GLN A C 1
ATOM 787 O O . GLN A 1 99 ? 14.779 -8.250 -20.402 1.00 95.69 99 GLN A O 1
ATOM 792 N N . ARG A 1 100 ? 15.517 -10.379 -20.459 1.00 93.69 100 ARG A N 1
ATOM 793 C CA . ARG A 1 100 ? 16.931 -10.045 -20.266 1.00 93.69 100 ARG A CA 1
ATOM 794 C C . ARG A 1 100 ? 17.454 -9.156 -21.395 1.00 93.69 100 ARG A C 1
ATOM 796 O O . ARG A 1 100 ? 18.170 -8.195 -21.127 1.00 93.69 100 ARG A O 1
ATOM 803 N N . GLY A 1 101 ? 17.097 -9.463 -22.643 1.00 94.69 101 GLY A N 1
ATOM 804 C CA . GLY A 1 101 ? 17.441 -8.651 -23.811 1.00 94.69 101 GLY A CA 1
ATOM 805 C C . GLY A 1 101 ? 16.896 -7.227 -23.706 1.00 94.69 101 GLY A C 1
ATOM 806 O O . GLY A 1 101 ? 17.677 -6.282 -23.763 1.00 94.69 101 GLY A O 1
ATOM 807 N N . LEU A 1 102 ? 15.588 -7.083 -23.462 1.00 95.12 102 LEU A N 1
ATOM 808 C CA . LEU A 1 102 ? 14.921 -5.784 -23.299 1.00 95.12 102 LEU A CA 1
ATOM 809 C C . LEU A 1 102 ? 15.552 -4.943 -22.189 1.00 95.12 102 LEU A C 1
ATOM 811 O O . LEU A 1 102 ? 15.776 -3.745 -22.357 1.00 95.12 102 LEU A O 1
ATOM 815 N N . ARG A 1 103 ? 15.879 -5.573 -21.061 1.00 94.19 103 ARG A N 1
ATOM 816 C CA . ARG A 1 103 ? 16.537 -4.886 -19.958 1.00 94.19 103 ARG A CA 1
ATOM 817 C C . ARG A 1 103 ? 17.928 -4.387 -20.339 1.00 94.19 103 ARG A C 1
ATOM 819 O O . ARG A 1 103 ? 18.217 -3.217 -20.143 1.00 94.19 103 ARG A O 1
ATOM 826 N N . LEU A 1 104 ? 18.776 -5.248 -20.903 1.00 93.38 104 LEU A N 1
ATOM 827 C CA . LEU A 1 104 ? 20.133 -4.855 -21.299 1.00 93.38 104 LEU A CA 1
ATOM 828 C C . LEU A 1 104 ? 20.139 -3.766 -22.381 1.00 93.38 104 LEU A C 1
ATOM 830 O O . LEU A 1 104 ? 21.108 -3.019 -22.478 1.00 93.38 104 LEU A O 1
ATOM 834 N N . THR A 1 105 ? 19.080 -3.674 -23.190 1.00 94.69 105 THR A N 1
ATOM 835 C CA . THR A 1 105 ? 18.900 -2.564 -24.134 1.00 94.69 105 THR A CA 1
ATOM 836 C C . THR A 1 105 ? 18.374 -1.292 -23.481 1.00 94.69 105 THR A C 1
ATOM 838 O O . THR A 1 105 ? 18.724 -0.218 -23.944 1.00 94.69 105 THR A O 1
ATOM 841 N N . ALA A 1 106 ? 17.556 -1.395 -22.430 1.00 91.12 106 ALA A N 1
ATOM 842 C CA . ALA A 1 106 ? 17.062 -0.241 -21.677 1.00 91.12 106 ALA A CA 1
ATOM 843 C C . ALA A 1 106 ? 18.125 0.358 -20.738 1.00 91.12 106 ALA A C 1
ATOM 845 O O . ALA A 1 106 ? 18.042 1.532 -20.399 1.00 91.12 106 ALA A O 1
ATOM 846 N N . ASP A 1 107 ? 19.106 -0.451 -20.328 1.00 81.94 107 ASP A N 1
ATOM 847 C CA . ASP A 1 107 ? 20.242 -0.044 -19.491 1.00 81.94 107 ASP A CA 1
ATOM 848 C C . ASP A 1 107 ? 21.381 0.632 -20.303 1.00 81.94 107 ASP A C 1
ATOM 850 O O . ASP A 1 107 ? 22.379 1.047 -19.710 1.00 81.94 107 ASP A O 1
ATOM 854 N N . ARG A 1 108 ? 21.271 0.709 -21.641 1.00 66.19 108 ARG A N 1
ATOM 855 C CA . ARG A 1 108 ? 22.197 1.441 -22.531 1.00 66.19 108 ARG A CA 1
ATOM 856 C C . ARG A 1 108 ? 21.737 2.873 -22.755 1.00 66.19 108 ARG A C 1
ATOM 858 O O . ARG A 1 108 ? 22.637 3.738 -22.813 1.00 66.19 108 ARG A O 1
#

Radius of gyration: 22.58 Å; chains: 1; bounding box: 41×52×48 Å

Organism: Spodoptera frugiperda (NCBI:txid7108)

Sequence (108 aa):
MPPKKRLSLSRNSRESKRMRNTRSQESAEERAHRLNSMRVSASTSRANETSPEREMRLAADRARRATSRASQSSSKRELSLTIDREQHMLSREAETASQRGLRLTADR

Foldseek 3Di:
DDDDPPPPPDCPDPVNVVVVVVVVPDDPVRVVVVVVVVVVVVVVCVVPDDPVSVVVVVVVVVVVVVVCVVPDDPVRVVVVVVVVVVVVVVVVVPDDPVNVVVVVVVVD

Secondary structure (DSSP, 8-state):
----------TTSHHHHHHHHHHHH--HHHHHHHHHHHHHHHHHHHHT--HHHHHHHHHHHHHHHHHHHHT--HHHHHHHHHHHHHHHHHHHHT--HHHHHHHHHHT-

pLDDT: mean 91.22, std 13.28, range [51.16, 98.38]